Protein AF-A0A7J9SYW5-F1 (afdb_monomer_lite)

Foldseek 3Di:
DADEDEDEAAADDCCLQPVVCVVVVHHPVGQWDWDADPNDTHIYGYDDYPYPDVVVVVVVVVVVVVVVD

pLDDT: mean 78.77, std 10.04, ra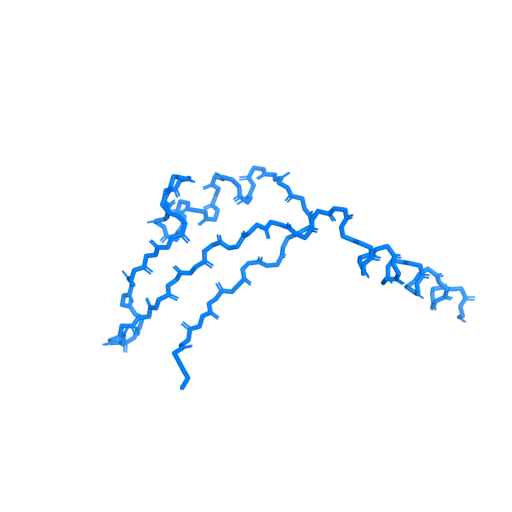nge [55.16, 97.56]

Radius of gyration: 15.82 Å; chains: 1; bounding box: 30×25×45 Å

Sequence (69 aa):
MEPFHVPLFLTHGVHTTEDIPKILGISREERKRNVKVDGNDVTLIYAEPLASDPVIADLAYRRAIEALE

Structure (mmCIF, N/CA/C/O backbone):
data_AF-A0A7J9SYW5-F1
#
_entry.id   AF-A0A7J9SYW5-F1
#
loop_
_atom_site.group_PDB
_atom_site.id
_atom_site.type_symbol
_atom_site.label_atom_id
_atom_site.label_alt_id
_atom_site.label_comp_id
_atom_site.label_asym_id
_atom_site.label_entity_id
_atom_site.label_seq_id
_atom_site.pdbx_PDB_ins_code
_atom_site.Cartn_x
_atom_site.Cartn_y
_atom_site.Cartn_z
_atom_site.occupancy
_atom_site.B_iso_or_equiv
_atom_site.auth_seq_id
_atom_site.auth_comp_id
_atom_site.auth_asym_id
_atom_site.auth_atom_id
_atom_site.pdbx_PDB_model_num
ATOM 1 N N . MET A 1 1 ? -21.284 -6.404 7.315 1.00 56.66 1 MET A N 1
ATOM 2 C CA . MET A 1 1 ? -19.823 -6.377 7.107 1.00 56.66 1 MET A CA 1
ATOM 3 C C . MET A 1 1 ? -19.377 -5.001 7.566 1.00 56.66 1 MET A C 1
ATOM 5 O O . MET A 1 1 ? -19.966 -4.039 7.090 1.00 56.66 1 MET A O 1
ATOM 9 N N . GLU A 1 2 ? -18.498 -4.895 8.564 1.00 56.41 2 GLU A N 1
ATOM 10 C CA . GLU A 1 2 ? -18.017 -3.581 9.019 1.00 56.41 2 GLU A CA 1
ATOM 11 C C . GLU A 1 2 ? -17.213 -2.908 7.893 1.00 56.41 2 GLU A C 1
ATOM 13 O O . GLU A 1 2 ? -16.453 -3.602 7.212 1.00 56.41 2 GLU A O 1
ATOM 18 N N . PRO A 1 3 ? -17.384 -1.597 7.650 1.00 59.69 3 PRO A N 1
ATOM 19 C CA . PRO A 1 3 ? -16.599 -0.887 6.648 1.00 59.69 3 PRO A CA 1
ATOM 20 C C . PRO A 1 3 ? -15.126 -0.854 7.070 1.00 59.69 3 PRO A C 1
ATOM 22 O O . PRO A 1 3 ? -14.792 -0.367 8.147 1.00 59.69 3 PRO A O 1
ATOM 25 N N . PHE A 1 4 ? -14.245 -1.374 6.214 1.00 55.16 4 PHE A N 1
ATOM 26 C CA . PHE A 1 4 ? -12.795 -1.283 6.364 1.00 55.16 4 PHE A CA 1
ATOM 27 C C . PHE A 1 4 ? -12.226 -0.523 5.164 1.00 55.16 4 PHE A C 1
ATOM 29 O O . PHE A 1 4 ? -12.540 -0.821 4.012 1.00 55.16 4 PHE A O 1
ATOM 36 N N . HIS A 1 5 ? -11.402 0.488 5.428 1.00 61.91 5 HIS A N 1
ATOM 37 C CA . HIS A 1 5 ? -10.73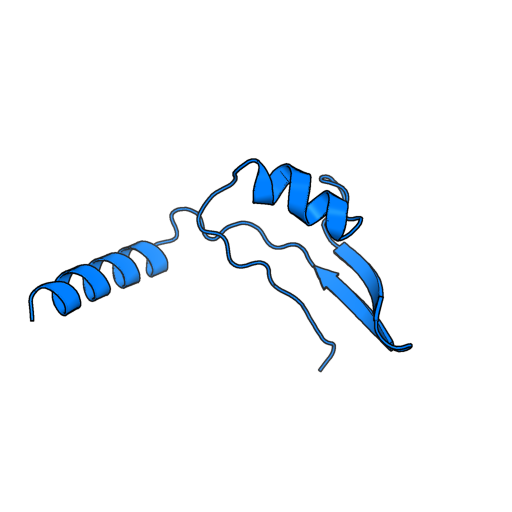8 1.271 4.389 1.00 61.91 5 HIS A CA 1
ATOM 38 C C . HIS A 1 5 ? -9.289 0.808 4.272 1.00 61.91 5 HIS A C 1
ATOM 40 O O . HIS A 1 5 ? -8.557 0.869 5.255 1.00 61.91 5 HIS A O 1
ATOM 46 N N . VAL A 1 6 ? -8.880 0.359 3.081 1.00 63.84 6 VAL A N 1
ATOM 47 C CA . VAL A 1 6 ? -7.503 -0.071 2.798 1.00 63.84 6 VAL A CA 1
ATOM 48 C C . VAL A 1 6 ? -6.841 0.963 1.888 1.00 63.84 6 VAL A C 1
ATOM 50 O O . VAL A 1 6 ? -7.249 1.101 0.734 1.00 63.84 6 VAL A O 1
ATOM 53 N N . PRO A 1 7 ? -5.828 1.696 2.370 1.00 63.06 7 PRO A N 1
ATOM 54 C CA . PRO A 1 7 ? -5.018 2.541 1.510 1.00 63.06 7 PRO A CA 1
ATOM 55 C C . PRO A 1 7 ? -4.168 1.658 0.581 1.00 63.06 7 PRO A C 1
ATOM 57 O O . PRO A 1 7 ? -3.362 0.862 1.056 1.00 63.06 7 PRO A O 1
ATOM 60 N N . LEU A 1 8 ? -4.348 1.779 -0.738 1.00 68.31 8 LEU A N 1
ATOM 61 C CA . LEU A 1 8 ? -3.605 0.991 -1.728 1.00 68.31 8 LEU A CA 1
ATOM 62 C C . LEU A 1 8 ? -2.372 1.767 -2.214 1.00 68.31 8 LEU A C 1
ATOM 64 O O . LEU A 1 8 ? -2.482 2.632 -3.082 1.00 68.31 8 LEU A O 1
ATOM 68 N N . PHE A 1 9 ? -1.198 1.445 -1.672 1.00 72.56 9 PHE A N 1
ATOM 69 C CA . PHE A 1 9 ? 0.079 2.060 -2.057 1.00 72.56 9 PHE A CA 1
ATOM 70 C C . PHE A 1 9 ? 1.114 1.004 -2.432 1.00 72.56 9 PHE A C 1
ATOM 72 O O . PHE A 1 9 ? 1.136 -0.066 -1.837 1.00 72.56 9 PHE A O 1
ATOM 79 N N . LEU A 1 10 ? 1.991 1.303 -3.396 1.00 67.56 10 LEU A N 1
ATOM 80 C CA . LEU A 1 10 ? 3.074 0.395 -3.800 1.00 67.56 10 LEU A CA 1
ATOM 81 C C . LEU A 1 10 ? 4.293 0.487 -2.877 1.00 67.56 10 LEU A C 1
ATOM 83 O O . LEU A 1 10 ? 4.918 -0.524 -2.586 1.00 67.56 10 LEU A O 1
ATOM 87 N N . THR A 1 11 ? 4.636 1.679 -2.387 1.00 67.94 11 THR A N 1
ATOM 88 C CA . THR A 1 11 ? 5.815 1.891 -1.535 1.00 67.94 11 THR A CA 1
ATOM 89 C C . THR A 1 11 ? 5.486 2.824 -0.380 1.00 67.94 11 THR A C 1
ATOM 91 O O . THR A 1 11 ? 4.501 3.563 -0.418 1.00 67.94 11 THR A O 1
ATOM 94 N N . HIS A 1 12 ? 6.359 2.832 0.626 1.00 70.56 12 HIS A N 1
ATOM 95 C CA . HIS A 1 12 ? 6.399 3.924 1.586 1.00 70.56 12 HIS A CA 1
ATOM 96 C C . HIS A 1 12 ? 6.912 5.199 0.905 1.00 70.56 12 HIS A C 1
ATOM 98 O O . HIS A 1 12 ? 7.920 5.167 0.197 1.00 70.56 12 HIS A O 1
ATOM 104 N N . GLY A 1 13 ? 6.230 6.316 1.137 1.00 69.06 13 GLY A N 1
ATOM 105 C CA . GLY A 1 13 ? 6.644 7.662 0.747 1.00 69.06 13 GLY A CA 1
ATOM 106 C C . GLY A 1 13 ? 6.064 8.693 1.715 1.00 69.06 13 GLY A C 1
ATOM 107 O O . GLY A 1 13 ? 5.250 8.340 2.566 1.00 69.06 13 GLY A O 1
ATOM 108 N N . VAL A 1 14 ? 6.446 9.968 1.580 1.00 69.94 14 VAL A N 1
ATOM 109 C CA . VAL A 1 14 ? 5.997 11.051 2.487 1.00 69.94 14 VAL A CA 1
ATOM 110 C C . VAL A 1 14 ? 4.470 11.059 2.636 1.00 69.94 14 VAL A C 1
ATOM 112 O O . VAL A 1 14 ? 3.952 11.088 3.751 1.00 69.94 14 VAL A O 1
ATOM 115 N N . HIS A 1 15 ? 3.742 10.869 1.534 1.00 72.06 15 HIS A N 1
ATOM 116 C CA . HIS A 1 15 ? 2.282 10.794 1.553 1.00 72.06 15 HIS A CA 1
ATOM 117 C C . HIS A 1 15 ? 1.731 9.631 2.392 1.00 72.06 15 HIS A C 1
ATOM 119 O O . HIS A 1 15 ? 0.753 9.802 3.118 1.00 72.06 15 HIS A O 1
ATOM 125 N N . THR A 1 16 ? 2.355 8.451 2.333 1.00 68.19 16 THR A N 1
ATOM 126 C CA . THR A 1 16 ? 1.870 7.255 3.040 1.00 68.19 16 THR A CA 1
ATOM 127 C C . THR A 1 16 ? 2.335 7.203 4.489 1.00 68.19 16 THR A C 1
ATOM 129 O O . THR A 1 16 ? 1.731 6.491 5.288 1.00 68.19 16 THR A O 1
ATOM 132 N N . THR A 1 17 ? 3.410 7.911 4.839 1.00 70.06 17 THR A N 1
ATOM 133 C CA . THR A 1 17 ? 3.980 7.876 6.190 1.00 70.06 17 THR A CA 1
ATOM 134 C C . THR A 1 17 ? 3.672 9.098 7.039 1.00 70.06 17 THR A C 1
ATOM 136 O O . THR A 1 17 ? 3.870 9.025 8.253 1.00 70.06 17 THR A O 1
ATOM 139 N N . GLU A 1 18 ? 3.240 10.201 6.426 1.00 74.81 18 GLU A N 1
ATOM 140 C CA . GLU A 1 18 ? 3.012 11.478 7.108 1.00 74.81 18 GLU A CA 1
ATOM 141 C C . GLU A 1 18 ? 1.642 12.065 6.763 1.00 74.81 18 GLU A C 1
ATOM 143 O O . GLU A 1 18 ? 0.796 12.170 7.651 1.00 74.81 18 GLU A O 1
ATOM 148 N N . ASP A 1 19 ? 1.386 12.391 5.491 1.00 80.75 19 ASP A N 1
ATOM 149 C CA . ASP A 1 19 ? 0.194 13.167 5.113 1.00 80.75 19 ASP A CA 1
ATOM 150 C C . ASP A 1 19 ? -1.113 12.416 5.380 1.00 80.75 19 ASP A C 1
ATOM 152 O O . ASP A 1 19 ? -1.999 12.925 6.070 1.00 80.75 19 ASP A O 1
ATOM 156 N N . ILE A 1 20 ? -1.239 11.190 4.869 1.00 81.44 20 ILE A N 1
ATOM 157 C CA . ILE A 1 20 ? -2.465 10.397 5.012 1.00 81.44 20 ILE A CA 1
ATOM 158 C C . ILE A 1 20 ? -2.700 9.985 6.470 1.00 81.44 20 ILE A C 1
ATOM 160 O O . ILE A 1 20 ? -3.811 10.214 6.956 1.00 81.44 20 ILE A O 1
ATOM 164 N N . PRO A 1 21 ? -1.705 9.453 7.214 1.00 78.00 21 PRO A N 1
ATOM 165 C CA . PRO A 1 21 ? -1.876 9.189 8.641 1.00 78.00 21 PRO A CA 1
ATOM 166 C C . PRO A 1 21 ? -2.328 10.429 9.419 1.00 78.00 21 PRO A C 1
ATOM 168 O O . PRO A 1 21 ? -3.241 10.336 10.238 1.00 78.00 21 PRO A O 1
ATOM 171 N N . LYS A 1 22 ? -1.771 11.611 9.115 1.00 81.56 22 LYS A N 1
ATOM 172 C CA . LYS A 1 22 ? -2.156 12.873 9.761 1.00 81.56 22 LYS A CA 1
ATOM 173 C C . LYS A 1 22 ? -3.595 13.281 9.443 1.00 81.56 22 LYS A C 1
ATOM 175 O O . LYS A 1 22 ? -4.318 13.658 10.363 1.00 81.56 22 LYS A O 1
ATOM 180 N N . ILE A 1 23 ? -4.022 13.180 8.182 1.00 82.56 23 ILE A N 1
ATOM 181 C CA . ILE A 1 23 ? -5.407 13.470 7.764 1.00 82.56 23 ILE A CA 1
ATOM 182 C C . ILE A 1 23 ? -6.392 12.522 8.456 1.00 82.56 23 ILE A C 1
ATOM 184 O O . ILE A 1 23 ? -7.445 12.950 8.924 1.00 82.56 23 ILE A O 1
ATOM 188 N N . LEU A 1 24 ? -6.038 11.241 8.556 1.00 79.00 24 LEU A N 1
ATOM 189 C CA . LEU A 1 24 ? -6.869 10.216 9.187 1.00 79.00 24 LEU A CA 1
ATOM 190 C C . LEU A 1 24 ? -6.766 10.212 10.724 1.00 79.00 24 LEU A C 1
ATOM 192 O O . LEU A 1 24 ? -7.511 9.498 11.398 1.00 79.00 24 LEU A O 1
ATOM 196 N N . GLY A 1 25 ? -5.848 10.995 11.297 1.00 79.00 25 GLY A N 1
ATOM 197 C CA . GLY A 1 25 ? -5.553 11.004 12.727 1.00 79.00 25 GLY A CA 1
ATOM 198 C C . GLY A 1 25 ? -5.109 9.635 13.252 1.00 79.00 25 GLY A C 1
ATOM 199 O O . GLY A 1 25 ? -5.533 9.234 14.336 1.00 79.00 25 GLY A O 1
ATOM 200 N N . ILE A 1 26 ? -4.325 8.904 12.463 1.00 79.44 26 ILE A N 1
ATOM 201 C CA . ILE A 1 26 ? -3.711 7.621 12.816 1.00 79.44 26 ILE A CA 1
ATOM 202 C C . ILE A 1 26 ? -2.237 7.892 13.121 1.00 79.44 26 ILE A C 1
ATOM 204 O O . ILE A 1 26 ? -1.556 8.573 12.351 1.00 79.44 26 ILE A O 1
ATOM 208 N N . SER A 1 27 ? -1.733 7.386 14.246 1.00 72.38 27 SER A N 1
ATOM 209 C CA . SER A 1 27 ? -0.307 7.487 14.563 1.00 72.38 27 SER A CA 1
ATOM 210 C C . SER A 1 27 ? 0.480 6.390 13.834 1.00 72.38 27 SER A C 1
ATOM 212 O O . SER A 1 27 ? -0.064 5.345 13.481 1.00 72.38 27 SER A O 1
ATOM 214 N N . ARG A 1 28 ? 1.786 6.594 13.618 1.00 66.50 28 ARG A N 1
ATOM 215 C CA . ARG A 1 28 ? 2.650 5.558 13.014 1.00 66.50 28 ARG A CA 1
ATOM 216 C C . ARG A 1 28 ? 2.663 4.251 13.816 1.00 66.50 28 ARG A C 1
ATOM 218 O O . ARG A 1 28 ? 2.840 3.184 13.237 1.00 66.50 28 ARG A O 1
ATOM 225 N N . GLU A 1 29 ? 2.501 4.348 15.131 1.00 72.19 29 GLU A N 1
ATOM 226 C CA . GLU A 1 29 ? 2.569 3.216 16.059 1.00 72.19 29 GLU A CA 1
ATOM 227 C C . GLU A 1 29 ? 1.227 2.483 16.163 1.00 72.19 29 GLU A C 1
ATOM 229 O O . GLU A 1 29 ? 1.184 1.274 16.377 1.00 72.19 29 GLU A O 1
ATOM 234 N N . GLU A 1 30 ? 0.124 3.199 15.941 1.00 73.25 30 GLU A N 1
ATOM 235 C CA . GLU A 1 30 ? -1.229 2.712 16.168 1.00 73.25 30 GLU A CA 1
ATOM 236 C C . GLU A 1 30 ? -2.015 2.713 14.853 1.00 73.25 30 GLU A C 1
ATOM 238 O O . GLU A 1 30 ? -2.798 3.608 14.552 1.00 73.25 30 GLU A O 1
ATOM 243 N N . ARG A 1 31 ? -1.794 1.673 14.042 1.00 77.00 31 ARG A N 1
ATOM 244 C CA . ARG A 1 31 ? -2.367 1.517 12.690 1.00 77.00 31 ARG A CA 1
ATOM 245 C C . ARG A 1 31 ? -3.841 1.111 12.651 1.00 77.00 31 ARG A C 1
ATOM 247 O O . ARG A 1 31 ? -4.365 0.791 11.586 1.00 77.00 31 ARG A O 1
ATOM 254 N N . LYS A 1 32 ? -4.521 1.100 13.793 1.00 80.88 32 LYS A N 1
ATOM 255 C CA . LYS A 1 32 ? -5.940 0.765 13.904 1.00 80.88 32 LYS A CA 1
ATOM 256 C C . LYS A 1 32 ? -6.627 1.773 14.809 1.00 80.88 32 LYS A C 1
ATOM 258 O O . LYS A 1 32 ? -6.151 2.024 15.910 1.00 80.88 32 LYS A O 1
ATOM 263 N N . ARG A 1 33 ? -7.769 2.308 14.376 1.00 80.81 33 ARG A N 1
ATOM 264 C CA . ARG A 1 33 ? -8.547 3.279 15.151 1.00 80.81 33 ARG A CA 1
ATOM 265 C C . ARG A 1 33 ? -10.038 3.162 14.854 1.00 80.81 33 ARG A C 1
ATOM 267 O O . ARG A 1 33 ? -10.419 2.976 13.706 1.00 80.81 33 ARG A O 1
ATOM 274 N N . ASN A 1 34 ? -10.878 3.349 15.869 1.00 84.25 34 ASN A N 1
ATOM 275 C CA . ASN A 1 34 ? -12.317 3.521 15.672 1.00 84.25 34 ASN A CA 1
ATOM 276 C C . ASN A 1 34 ? -12.633 5.007 15.463 1.00 84.25 34 ASN A C 1
ATOM 278 O O . ASN A 1 34 ? -12.209 5.854 16.256 1.00 84.25 34 ASN A O 1
ATOM 282 N N . VAL A 1 35 ? -13.359 5.325 14.396 1.00 82.81 35 VAL A N 1
ATOM 283 C CA . VAL A 1 35 ? -13.756 6.688 14.023 1.00 82.81 35 VAL A CA 1
ATOM 284 C C . VAL A 1 35 ? -15.254 6.740 13.747 1.00 82.81 35 VAL A C 1
ATOM 286 O O . VAL A 1 35 ? -15.841 5.749 13.326 1.00 82.81 35 VAL A O 1
ATOM 289 N N . LYS A 1 36 ? -15.880 7.900 13.967 1.00 83.62 36 LYS A N 1
ATOM 290 C CA . LYS A 1 36 ? -17.276 8.121 13.580 1.00 83.62 36 LYS A CA 1
ATOM 291 C C . LYS A 1 36 ? -17.346 8.737 12.191 1.00 83.62 36 LYS A C 1
ATOM 293 O O . LYS A 1 36 ? -16.825 9.832 11.991 1.00 83.62 36 LYS A O 1
ATOM 298 N N . VAL A 1 37 ? -18.014 8.056 11.267 1.00 80.69 37 VAL A N 1
ATOM 299 C CA . VAL A 1 37 ? -18.282 8.535 9.903 1.00 80.69 37 VAL A CA 1
ATOM 300 C C . VAL A 1 37 ? -19.792 8.528 9.707 1.00 80.69 37 VAL A C 1
ATOM 302 O O . VAL A 1 37 ? -20.433 7.491 9.868 1.00 80.69 37 VAL A O 1
ATOM 305 N N . ASP A 1 38 ? -20.374 9.698 9.444 1.00 84.50 38 ASP A N 1
ATOM 306 C CA . ASP A 1 38 ? -21.823 9.877 9.268 1.00 84.50 38 ASP A CA 1
ATOM 307 C C . ASP A 1 38 ? -22.671 9.276 10.407 1.00 84.50 38 ASP A C 1
ATOM 309 O O . ASP A 1 38 ? -23.731 8.693 10.195 1.00 84.50 38 ASP A O 1
ATOM 313 N N . GLY A 1 39 ? -22.176 9.391 11.645 1.00 86.31 39 GLY A N 1
ATOM 314 C CA . GLY A 1 39 ? -22.839 8.873 12.846 1.00 86.31 39 GLY A CA 1
ATOM 315 C C . GLY A 1 39 ? -22.635 7.378 13.116 1.00 86.31 39 GLY A C 1
ATOM 316 O O . GLY A 1 39 ? -23.030 6.917 14.186 1.00 86.31 39 GLY A O 1
ATOM 317 N N . ASN A 1 40 ? -21.977 6.645 12.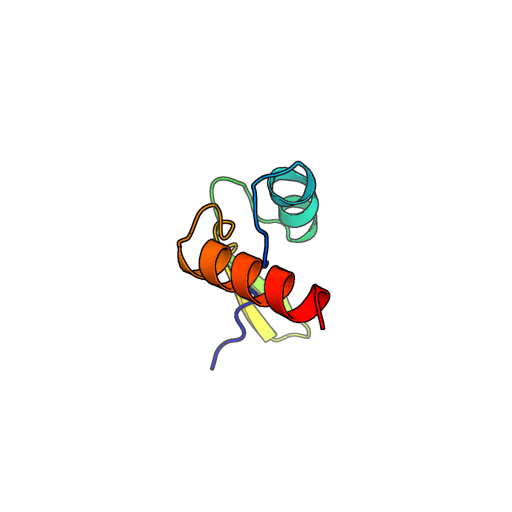214 1.00 82.31 40 ASN A N 1
ATOM 318 C CA . ASN A 1 40 ? -21.659 5.227 12.378 1.00 82.31 40 ASN A CA 1
ATOM 319 C C . ASN A 1 40 ? -20.242 5.039 12.925 1.00 82.31 40 ASN A C 1
ATOM 321 O O . ASN A 1 40 ? -19.318 5.742 12.512 1.00 82.31 40 ASN A O 1
ATOM 325 N N . ASP A 1 41 ? -20.062 4.068 13.820 1.00 83.44 41 ASP A N 1
ATOM 326 C CA . ASP A 1 41 ? -18.736 3.647 14.269 1.00 83.44 41 ASP A CA 1
ATOM 327 C C . ASP A 1 41 ? -18.074 2.779 13.185 1.00 83.44 41 ASP A C 1
ATOM 329 O O . ASP A 1 41 ? -18.620 1.766 12.745 1.00 83.44 41 ASP A O 1
ATOM 333 N N . VAL A 1 42 ? -16.897 3.207 12.735 1.00 82.25 42 VAL A N 1
ATOM 334 C CA . VAL A 1 42 ? -16.119 2.593 11.656 1.00 82.25 42 VAL A CA 1
ATOM 335 C C . VAL A 1 42 ? -14.729 2.239 12.170 1.00 82.25 42 VAL A C 1
ATOM 337 O O . VAL A 1 42 ? -14.039 3.076 12.757 1.00 82.25 42 VAL A O 1
ATOM 340 N N . THR A 1 43 ? -14.292 1.007 11.908 1.00 82.75 43 THR A N 1
ATOM 341 C CA . THR A 1 43 ? -12.938 0.548 12.230 1.00 82.75 43 THR A CA 1
ATOM 342 C C . THR A 1 43 ? -11.996 0.863 11.069 1.00 82.75 43 THR A C 1
ATOM 344 O O . THR A 1 43 ? -12.026 0.222 10.018 1.00 82.75 43 THR A O 1
ATOM 347 N N . LEU A 1 44 ? -11.113 1.834 11.267 1.00 79.69 44 LEU A N 1
ATOM 348 C CA . LEU A 1 44 ? -10.083 2.213 10.309 1.00 79.69 44 LEU A CA 1
ATOM 349 C C . LEU A 1 44 ? -8.808 1.401 10.557 1.00 79.69 44 LEU A C 1
ATOM 351 O O . LEU A 1 44 ? -8.291 1.386 11.675 1.00 79.69 44 LEU A O 1
ATOM 355 N N . ILE A 1 45 ? -8.297 0.733 9.519 1.00 81.31 45 ILE A N 1
ATOM 356 C CA . ILE A 1 45 ? -7.069 -0.070 9.573 1.00 81.31 45 ILE A CA 1
ATOM 357 C C . ILE A 1 45 ? -6.126 0.404 8.471 1.00 81.31 45 ILE A C 1
ATOM 359 O O . ILE A 1 45 ? -6.414 0.267 7.285 1.00 81.31 45 ILE A O 1
ATOM 363 N N . TYR A 1 46 ? -4.982 0.947 8.864 1.00 79.81 46 TYR A N 1
ATOM 364 C CA . TYR A 1 46 ? -3.958 1.416 7.945 1.00 79.81 46 TYR A CA 1
ATOM 365 C C . TYR A 1 46 ? -3.005 0.270 7.587 1.00 79.81 46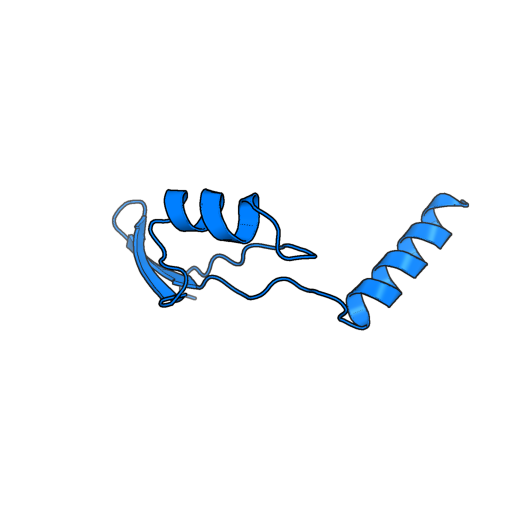 TYR A C 1
ATOM 367 O O . TYR A 1 46 ? -2.128 -0.102 8.369 1.00 79.81 46 TYR A O 1
ATOM 375 N N . ALA A 1 47 ? -3.228 -0.333 6.420 1.00 80.12 47 ALA A N 1
ATOM 376 C CA . ALA A 1 47 ? -2.438 -1.458 5.930 1.00 80.12 47 ALA A CA 1
ATOM 377 C C . ALA A 1 47 ? -1.011 -1.048 5.520 1.00 80.12 47 ALA A C 1
ATOM 379 O O . ALA A 1 47 ? -0.733 0.121 5.255 1.00 80.12 47 ALA A O 1
ATOM 380 N N . GLU A 1 48 ? -0.112 -2.033 5.455 1.00 78.56 48 GLU A N 1
ATOM 381 C CA . GLU A 1 48 ? 1.197 -1.860 4.818 1.00 78.56 48 GLU A CA 1
ATOM 382 C C . GLU A 1 48 ? 1.043 -1.642 3.303 1.00 78.56 48 GLU A C 1
ATOM 384 O O . GLU A 1 48 ? 0.125 -2.206 2.696 1.00 78.56 48 GLU A O 1
ATOM 389 N N . PRO A 1 49 ? 1.949 -0.880 2.665 1.00 78.19 49 PRO A N 1
ATOM 390 C CA . PRO A 1 49 ? 2.058 -0.846 1.214 1.00 78.19 49 PRO A CA 1
ATOM 391 C C . PRO A 1 49 ? 2.307 -2.242 0.630 1.00 78.19 49 PRO A C 1
ATOM 393 O O . PRO A 1 49 ? 2.930 -3.096 1.256 1.00 78.19 49 PRO A O 1
ATOM 396 N N . LEU A 1 50 ? 1.882 -2.433 -0.616 1.00 80.31 50 LEU A N 1
ATOM 397 C CA . LEU A 1 50 ? 2.013 -3.676 -1.378 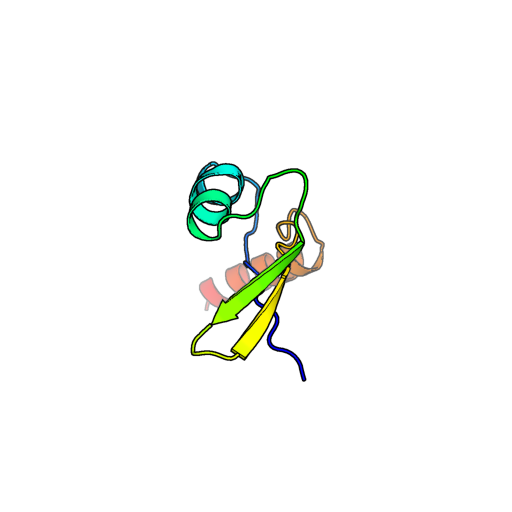1.00 80.31 50 LEU A CA 1
ATOM 398 C C . LEU A 1 50 ? 3.474 -4.124 -1.546 1.00 80.31 50 LEU A C 1
ATOM 400 O O . LEU A 1 50 ? 3.736 -5.316 -1.673 1.00 80.31 50 LEU A O 1
ATOM 404 N N . ALA A 1 51 ? 4.418 -3.176 -1.529 1.00 77.00 51 ALA A N 1
ATOM 405 C CA . ALA A 1 51 ? 5.850 -3.415 -1.657 1.00 77.00 51 ALA A CA 1
ATOM 406 C C . ALA A 1 51 ? 6.179 -4.327 -2.859 1.00 77.00 51 ALA A C 1
ATOM 408 O O . ALA A 1 51 ? 5.551 -4.241 -3.915 1.00 77.00 51 ALA A O 1
ATOM 409 N N . SER A 1 52 ? 7.200 -5.171 -2.725 1.00 76.19 52 SER A N 1
ATOM 410 C CA . SER A 1 52 ? 7.665 -6.106 -3.753 1.00 76.19 52 SER A CA 1
ATOM 411 C C . SER A 1 52 ? 6.949 -7.463 -3.687 1.00 76.19 52 SER A C 1
ATOM 413 O O . SER A 1 52 ? 7.599 -8.507 -3.731 1.00 76.19 52 SER A O 1
ATOM 415 N N . ASP A 1 53 ? 5.623 -7.459 -3.546 1.00 83.81 53 ASP A N 1
ATOM 416 C CA . ASP A 1 53 ? 4.820 -8.682 -3.624 1.00 83.81 53 ASP A CA 1
ATOM 417 C C . ASP A 1 53 ? 4.862 -9.276 -5.057 1.00 83.81 53 ASP A C 1
ATOM 419 O O . ASP A 1 53 ? 4.701 -8.529 -6.031 1.00 83.81 53 ASP A O 1
ATOM 423 N N . PRO A 1 54 ? 5.070 -10.598 -5.228 1.00 85.25 54 PRO A N 1
ATOM 424 C CA . PRO A 1 54 ? 5.107 -11.248 -6.543 1.00 85.25 54 PRO A CA 1
ATOM 425 C C . PRO A 1 54 ? 3.882 -10.972 -7.427 1.00 85.25 54 PRO A C 1
ATOM 427 O O . PRO A 1 54 ? 4.024 -10.831 -8.642 1.00 85.25 54 PRO A O 1
ATOM 430 N N . VAL A 1 55 ? 2.693 -10.807 -6.840 1.00 88.88 55 VAL A N 1
ATOM 431 C CA . VAL A 1 55 ? 1.460 -10.489 -7.581 1.00 88.88 55 VAL A CA 1
ATOM 432 C C . VAL A 1 55 ? 1.563 -9.128 -8.275 1.00 88.88 55 VAL A C 1
ATOM 434 O O . VAL A 1 55 ? 1.001 -8.931 -9.356 1.00 88.88 55 VAL A O 1
ATOM 437 N N . ILE A 1 56 ? 2.307 -8.185 -7.691 1.00 87.00 56 ILE A N 1
ATOM 438 C CA . ILE A 1 56 ? 2.559 -6.868 -8.286 1.00 87.00 56 ILE A CA 1
ATOM 439 C C . ILE A 1 56 ? 3.502 -6.981 -9.480 1.00 87.00 56 ILE A C 1
ATOM 441 O O . ILE A 1 56 ? 3.273 -6.313 -10.488 1.00 87.00 56 ILE A O 1
ATOM 445 N N . ALA A 1 57 ? 4.514 -7.848 -9.406 1.00 87.19 57 ALA A N 1
ATOM 446 C CA . ALA A 1 57 ? 5.402 -8.114 -10.536 1.00 87.19 57 ALA A CA 1
ATOM 447 C C . ALA A 1 57 ? 4.633 -8.739 -11.712 1.00 87.19 57 ALA A C 1
ATOM 449 O O . ALA A 1 57 ? 4.737 -8.254 -12.841 1.00 87.19 57 ALA A O 1
ATOM 450 N N . ASP A 1 58 ? 3.783 -9.732 -11.441 1.00 92.00 58 ASP A N 1
ATOM 451 C CA . ASP A 1 58 ? 2.933 -10.363 -12.458 1.00 92.00 58 ASP A CA 1
ATOM 452 C C . ASP A 1 58 ? 1.930 -9.375 -13.069 1.00 92.00 58 ASP A C 1
ATOM 454 O O . ASP A 1 58 ? 1.658 -9.395 -14.274 1.00 92.00 58 ASP A O 1
ATOM 458 N N . LEU A 1 59 ? 1.359 -8.483 -12.254 1.00 91.25 59 LEU A N 1
ATOM 459 C CA . LEU A 1 59 ? 0.492 -7.412 -12.742 1.00 91.25 59 LEU A CA 1
ATOM 460 C C . LEU A 1 59 ? 1.259 -6.433 -13.639 1.00 91.25 59 LEU A C 1
ATOM 462 O O . LEU A 1 59 ? 0.763 -6.090 -14.712 1.00 91.25 59 LEU A O 1
ATOM 466 N N . ALA A 1 60 ? 2.449 -5.996 -13.224 1.00 89.00 60 ALA A N 1
ATOM 467 C CA . ALA A 1 60 ? 3.286 -5.092 -14.006 1.00 89.00 60 ALA A CA 1
ATOM 468 C C . ALA A 1 60 ? 3.677 -5.713 -15.355 1.00 89.00 60 ALA A C 1
ATOM 470 O O . ALA A 1 60 ? 3.573 -5.048 -16.386 1.00 89.00 60 ALA A O 1
ATOM 471 N N . TYR A 1 61 ? 4.048 -6.996 -15.363 1.00 92.88 61 TYR A N 1
ATOM 472 C CA . TYR A 1 61 ? 4.357 -7.734 -16.586 1.00 92.88 61 TYR A CA 1
ATOM 473 C C . TYR A 1 61 ? 3.164 -7.771 -17.547 1.00 92.88 61 TYR A C 1
ATOM 475 O O . TYR A 1 61 ? 3.303 -7.389 -18.707 1.00 92.88 61 TYR A O 1
ATOM 483 N N . ARG A 1 62 ? 1.971 -8.144 -17.062 1.00 95.88 62 ARG A N 1
ATOM 484 C CA . ARG A 1 62 ? 0.755 -8.160 -17.895 1.00 95.88 62 ARG A CA 1
ATOM 485 C C . ARG A 1 62 ? 0.446 -6.793 -18.502 1.00 95.88 62 ARG A C 1
ATOM 487 O O . ARG A 1 62 ? 0.166 -6.717 -19.690 1.00 95.88 62 ARG A O 1
ATOM 494 N N . ARG A 1 63 ? 0.568 -5.717 -17.719 1.00 94.62 63 ARG A N 1
ATOM 495 C CA . ARG A 1 63 ? 0.358 -4.341 -18.205 1.00 94.62 63 ARG A CA 1
ATOM 496 C C . ARG A 1 63 ? 1.364 -3.935 -19.278 1.00 94.62 63 ARG A C 1
ATOM 498 O O . ARG A 1 63 ? 1.004 -3.208 -20.196 1.00 94.62 63 ARG A O 1
ATOM 505 N N . ALA A 1 64 ? 2.609 -4.394 -19.168 1.00 95.38 64 ALA A N 1
ATOM 506 C CA . ALA A 1 64 ? 3.624 -4.139 -20.182 1.00 95.38 64 ALA A CA 1
ATOM 507 C C . ALA A 1 64 ? 3.295 -4.850 -21.502 1.00 95.38 64 ALA A C 1
ATOM 509 O O . ALA A 1 64 ? 3.487 -4.261 -22.558 1.00 95.38 64 ALA A O 1
ATOM 510 N N . ILE A 1 65 ? 2.775 -6.081 -21.440 1.00 97.56 65 ILE A N 1
ATOM 511 C CA . ILE A 1 65 ? 2.316 -6.819 -22.625 1.00 97.56 65 ILE A CA 1
ATOM 512 C C . ILE A 1 65 ? 1.099 -6.138 -23.265 1.00 97.56 65 ILE A C 1
ATOM 514 O O . ILE A 1 65 ? 1.124 -5.898 -24.465 1.00 97.56 65 ILE A O 1
ATOM 518 N N . GLU A 1 66 ? 0.088 -5.761 -22.474 1.00 96.44 66 GLU A N 1
ATOM 519 C CA . GLU A 1 66 ? -1.105 -5.035 -22.954 1.00 96.44 66 GLU A CA 1
ATOM 520 C C . GLU A 1 66 ? -0.745 -3.724 -23.677 1.00 96.44 66 GLU A C 1
ATOM 522 O O . GLU A 1 66 ? -1.425 -3.329 -24.613 1.00 96.44 66 GLU A O 1
ATOM 527 N N . ALA A 1 67 ? 0.324 -3.037 -23.260 1.00 94.12 67 ALA A N 1
ATOM 528 C CA . ALA A 1 67 ? 0.758 -1.778 -23.870 1.00 94.12 67 ALA A CA 1
ATOM 529 C C . ALA A 1 67 ? 1.468 -1.939 -25.229 1.00 94.12 67 ALA A C 1
ATOM 531 O O . ALA A 1 67 ? 1.763 -0.934 -25.879 1.00 94.12 67 ALA A O 1
ATOM 532 N N . LEU A 1 68 ? 1.812 -3.170 -25.620 1.00 91.81 68 LEU A N 1
ATOM 533 C CA . LEU A 1 68 ? 2.445 -3.481 -26.905 1.00 91.81 68 LEU A CA 1
ATOM 534 C C . LEU A 1 68 ? 1.429 -3.860 -27.994 1.00 91.81 68 LEU A C 1
ATOM 536 O O . LEU A 1 68 ? 1.831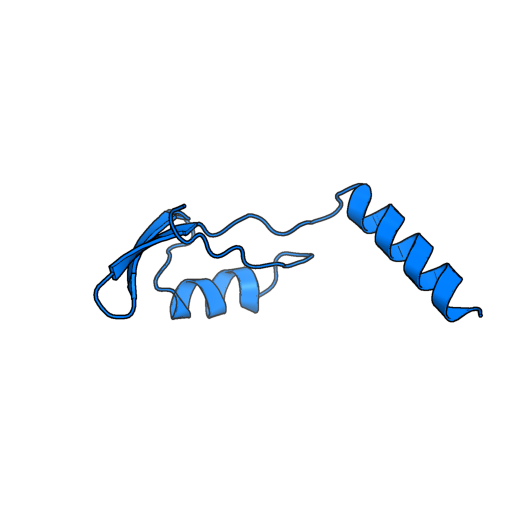 -4.002 -29.150 1.00 91.81 68 LEU A O 1
ATOM 540 N N . GLU A 1 69 ? 0.160 -4.042 -27.624 1.00 75.19 69 GLU A N 1
ATOM 541 C CA . GLU A 1 69 ? -0.974 -4.269 -28.532 1.00 75.19 69 GLU A CA 1
ATOM 542 C C . GLU A 1 69 ? -1.596 -2.941 -28.993 1.00 75.19 69 GLU A C 1
ATOM 544 O O . GLU A 1 69 ? -1.971 -2.865 -30.187 1.00 75.19 69 GLU A O 1
#

Secondary structure (DSSP, 8-state):
---------SS--HIIIIIHHHHHT--SS--EEEEEETTEEEEEE-PPP-TT-HHHHHHHHHHHHHTT-